Protein AF-A0A1B6JNY0-F1 (afdb_monomer_lite)

Structure (mmCIF, N/CA/C/O backbone):
data_AF-A0A1B6JNY0-F1
#
_entry.id   AF-A0A1B6JNY0-F1
#
loop_
_atom_site.group_PDB
_at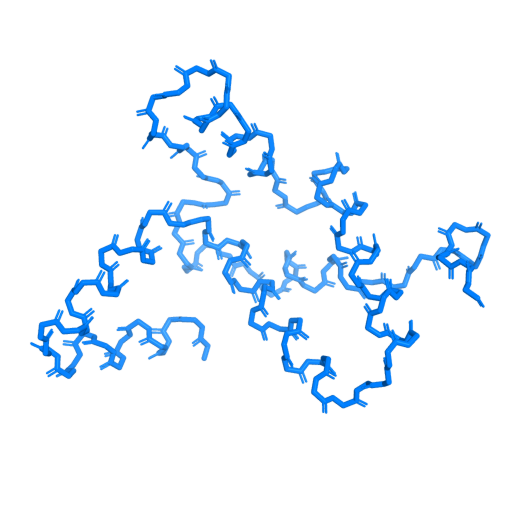om_site.id
_atom_site.type_symbol
_atom_site.label_atom_id
_atom_site.label_alt_id
_atom_site.label_comp_id
_atom_site.label_asym_id
_atom_site.label_entity_id
_atom_site.label_seq_id
_atom_site.pdbx_PDB_ins_code
_atom_site.Cartn_x
_atom_site.Cartn_y
_atom_site.Cartn_z
_atom_site.occupancy
_atom_site.B_iso_or_equiv
_atom_site.auth_seq_id
_atom_site.auth_comp_id
_atom_site.auth_asym_id
_atom_site.auth_atom_id
_atom_site.pdbx_PDB_model_num
ATOM 1 N N . THR A 1 1 ? 4.957 -11.308 7.176 1.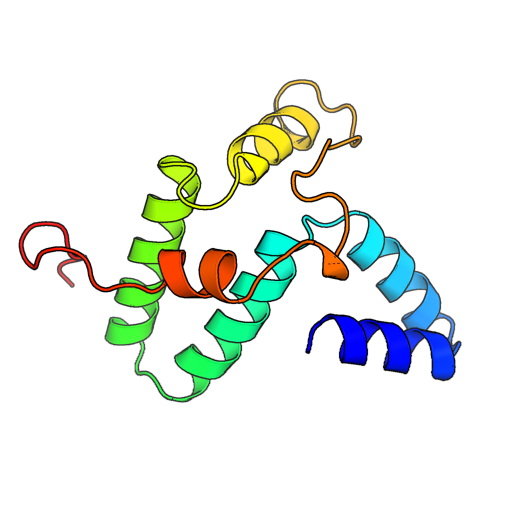00 95.00 1 THR A N 1
ATOM 2 C CA . THR A 1 1 ? 3.908 -10.696 6.334 1.00 95.00 1 THR A CA 1
ATOM 3 C C . THR A 1 1 ? 3.348 -9.475 7.045 1.00 95.00 1 THR A C 1
ATOM 5 O O . THR A 1 1 ? 3.838 -9.147 8.120 1.00 95.00 1 THR A O 1
ATOM 8 N N . VAL A 1 2 ? 2.378 -8.760 6.466 1.00 98.00 2 VAL A N 1
ATOM 9 C CA . VAL A 1 2 ? 1.723 -7.649 7.188 1.00 98.00 2 VAL A CA 1
ATOM 10 C C . VAL A 1 2 ? 0.917 -8.188 8.376 1.00 98.00 2 VAL A C 1
ATOM 12 O O . VAL A 1 2 ? 0.943 -7.598 9.448 1.00 98.00 2 VAL A O 1
ATOM 15 N N . GLU A 1 3 ? 0.300 -9.359 8.228 1.00 98.19 3 GLU A N 1
ATOM 16 C CA . GLU A 1 3 ? -0.402 -10.075 9.297 1.00 98.19 3 GLU A CA 1
ATOM 17 C C . GLU A 1 3 ? 0.531 -10.414 10.464 1.00 98.19 3 GLU A C 1
ATOM 19 O O . GLU A 1 3 ? 0.180 -10.181 11.613 1.00 98.19 3 GLU A O 1
ATOM 24 N N . GLU A 1 4 ? 1.745 -10.900 10.190 1.00 98.19 4 GLU A N 1
ATOM 25 C CA . GLU A 1 4 ? 2.733 -11.168 11.247 1.00 98.19 4 GLU A CA 1
ATOM 26 C C . GLU A 1 4 ? 3.167 -9.885 11.972 1.00 98.19 4 GLU A C 1
ATOM 28 O O . GLU A 1 4 ? 3.359 -9.908 13.184 1.00 98.19 4 GLU A O 1
ATOM 33 N N . ILE A 1 5 ? 3.289 -8.754 11.261 1.00 98.00 5 ILE A N 1
ATOM 34 C CA . ILE A 1 5 ? 3.585 -7.453 11.888 1.00 98.00 5 ILE A CA 1
ATOM 35 C C . ILE A 1 5 ? 2.452 -7.067 12.846 1.00 98.00 5 ILE A C 1
ATOM 37 O O . ILE A 1 5 ? 2.719 -6.702 13.990 1.00 98.00 5 ILE A O 1
ATOM 41 N N . VAL A 1 6 ? 1.196 -7.200 12.407 1.00 98.06 6 VAL A N 1
ATOM 42 C CA . VAL A 1 6 ? 0.009 -6.948 13.240 1.00 98.06 6 VAL A CA 1
ATOM 43 C C . VAL A 1 6 ? 0.005 -7.857 14.472 1.00 98.06 6 VAL A C 1
ATOM 45 O O . VAL A 1 6 ? -0.077 -7.356 15.589 1.00 98.06 6 VAL A O 1
ATOM 48 N N . GLN A 1 7 ? 0.204 -9.166 14.299 1.00 98.00 7 GLN A N 1
ATOM 49 C CA . GLN A 1 7 ? 0.236 -10.132 15.405 1.00 98.00 7 GLN A CA 1
ATOM 50 C C . GLN A 1 7 ? 1.360 -9.853 16.414 1.00 98.00 7 GLN A C 1
ATOM 52 O O . GLN A 1 7 ? 1.181 -10.042 17.619 1.00 98.00 7 GLN A O 1
ATOM 57 N N . CYS A 1 8 ? 2.531 -9.413 15.946 1.00 98.00 8 CYS A N 1
ATOM 58 C CA . CYS A 1 8 ? 3.637 -9.027 16.820 1.00 98.00 8 CYS A CA 1
ATOM 59 C C . CYS A 1 8 ? 3.275 -7.810 17.681 1.00 98.00 8 CYS A C 1
ATOM 61 O O . CYS A 1 8 ? 3.489 -7.851 18.893 1.00 98.00 8 CYS A O 1
ATOM 63 N N . LEU A 1 9 ? 2.678 -6.773 17.083 1.00 98.06 9 LEU A N 1
ATOM 64 C CA . LEU A 1 9 ? 2.217 -5.585 17.810 1.00 98.06 9 LEU A CA 1
ATOM 65 C C . LEU A 1 9 ? 1.107 -5.935 18.816 1.00 98.06 9 LEU A C 1
ATOM 67 O O . LEU A 1 9 ? 1.116 -5.449 19.947 1.00 98.06 9 LEU A O 1
ATOM 71 N N . GLU A 1 10 ? 0.172 -6.812 18.438 1.00 97.38 10 GLU A N 1
ATOM 72 C CA . GLU A 1 10 ? -0.899 -7.282 19.330 1.00 97.38 10 GLU A CA 1
ATOM 73 C C . GLU A 1 10 ? -0.342 -8.015 20.553 1.00 97.38 10 GLU A C 1
ATOM 75 O O . GLU A 1 10 ? -0.829 -7.820 21.667 1.00 97.38 10 GLU A O 1
ATOM 80 N N . ARG A 1 11 ? 0.699 -8.833 20.359 1.00 97.94 11 ARG A N 1
ATOM 81 C CA . ARG A 1 11 ? 1.355 -9.572 21.444 1.00 97.94 11 ARG A CA 1
ATOM 82 C C . ARG A 1 11 ? 2.167 -8.668 22.366 1.00 97.94 11 ARG A C 1
ATOM 84 O O . ARG A 1 11 ? 2.213 -8.930 23.564 1.00 97.94 11 ARG A O 1
ATOM 91 N N . GLU A 1 12 ? 2.842 -7.659 21.81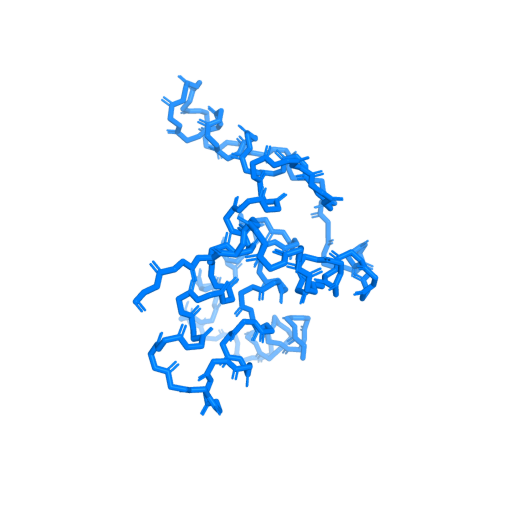8 1.00 97.62 12 GLU A N 1
ATOM 92 C CA . GLU A 1 12 ? 3.664 -6.737 22.606 1.00 97.62 12 GLU A CA 1
ATOM 93 C C . GLU A 1 12 ? 2.804 -5.896 23.562 1.00 97.62 12 GLU A C 1
ATOM 95 O O . GLU A 1 12 ? 3.154 -5.743 24.731 1.00 97.62 12 GLU A O 1
ATOM 100 N N . GLY A 1 13 ? 1.672 -5.364 23.084 1.00 93.75 13 GLY A N 1
ATOM 101 C CA . GLY A 1 13 ? 0.676 -4.697 23.933 1.00 93.75 13 GLY A CA 1
ATOM 102 C C . GLY A 1 13 ? 1.120 -3.368 24.564 1.00 93.75 13 GLY A C 1
ATOM 103 O O . GLY A 1 13 ? 0.440 -2.858 25.454 1.00 93.75 13 GLY A O 1
ATOM 104 N N . SER A 1 14 ? 2.236 -2.783 24.118 1.00 98.00 14 SER A N 1
ATOM 105 C CA . SER A 1 14 ? 2.688 -1.462 24.566 1.00 98.00 14 SER A CA 1
ATOM 106 C C . SER A 1 14 ? 1.751 -0.338 24.096 1.00 98.00 14 SER A C 1
ATOM 108 O O . SER A 1 14 ? 0.922 -0.518 23.196 1.00 98.00 14 SER A O 1
ATOM 110 N N . GLU A 1 15 ? 1.881 0.858 24.680 1.00 98.00 15 GLU A N 1
ATOM 111 C CA . GLU A 1 15 ? 1.148 2.046 24.214 1.00 98.00 15 GLU A CA 1
ATOM 112 C C . GLU A 1 15 ? 1.472 2.352 22.744 1.00 98.00 15 GLU A C 1
ATOM 114 O O . GLU A 1 15 ? 0.569 2.588 21.938 1.00 98.00 15 GLU A O 1
ATOM 119 N N . PHE A 1 16 ? 2.755 2.252 22.383 1.00 97.81 16 PHE A N 1
ATOM 120 C CA . PHE A 1 16 ? 3.223 2.382 21.008 1.00 97.81 16 PHE A CA 1
ATOM 121 C C . PHE A 1 16 ? 2.566 1.351 20.084 1.00 97.81 16 PHE A C 1
ATOM 123 O O . PHE A 1 16 ? 2.024 1.718 19.038 1.00 97.81 16 PHE A O 1
ATOM 130 N N . SER A 1 17 ? 2.555 0.076 20.480 1.00 98.19 17 SER A N 1
ATOM 131 C CA . SER A 1 17 ? 1.939 -0.991 19.687 1.00 98.19 17 SER A CA 1
ATOM 132 C C . SER A 1 17 ? 0.442 -0.773 19.498 1.00 98.19 17 SER A C 1
ATOM 134 O O . SER A 1 17 ? -0.068 -0.851 18.381 1.00 98.19 17 SER A O 1
ATOM 136 N N . SER A 1 18 ? -0.258 -0.398 20.567 1.00 98.00 18 SER A N 1
ATOM 137 C CA . SER A 1 18 ? -1.694 -0.111 20.537 1.00 98.00 18 SER A CA 1
ATOM 138 C C . SER A 1 18 ? -2.031 1.079 19.634 1.00 98.00 18 SER A C 1
ATOM 140 O O . SER A 1 18 ? -3.009 1.038 18.883 1.00 98.00 18 SER A O 1
ATOM 142 N N . ALA A 1 19 ? -1.233 2.150 19.683 1.00 98.31 19 ALA A N 1
ATOM 143 C CA . ALA A 1 19 ? -1.393 3.305 18.804 1.00 98.31 19 ALA A CA 1
ATOM 144 C C . ALA A 1 19 ? -1.112 2.944 17.336 1.00 98.31 19 ALA A C 1
ATOM 146 O O . ALA A 1 19 ? -1.874 3.329 16.447 1.00 98.31 19 ALA A O 1
ATOM 147 N N . THR A 1 20 ? -0.070 2.147 17.093 1.00 98.25 20 THR A N 1
ATOM 148 C CA . THR A 1 20 ? 0.312 1.683 15.753 1.00 98.25 20 THR A CA 1
ATOM 149 C C . THR A 1 20 ? -0.765 0.789 15.143 1.00 98.25 20 THR A C 1
ATOM 151 O O . THR A 1 20 ? -1.175 1.022 14.010 1.00 98.25 20 THR A O 1
ATOM 154 N N . LEU A 1 21 ? -1.319 -0.165 15.897 1.00 98.19 21 LEU A N 1
ATOM 155 C CA . LEU A 1 21 ? -2.428 -1.012 15.442 1.00 98.19 21 LEU A CA 1
ATOM 156 C C . LEU A 1 21 ? -3.661 -0.194 15.047 1.00 98.19 21 LEU A C 1
ATOM 158 O O . LEU A 1 21 ? -4.257 -0.429 13.997 1.00 98.19 21 LEU A O 1
ATOM 162 N N . LYS A 1 22 ? -4.027 0.816 15.849 1.00 97.75 22 LYS A N 1
ATOM 163 C CA . LYS A 1 22 ? -5.135 1.729 15.516 1.00 97.75 22 LYS A CA 1
ATOM 164 C C . LYS A 1 22 ? -4.892 2.485 14.211 1.00 97.75 22 LYS A C 1
ATOM 166 O O . LYS A 1 22 ? -5.858 2.768 13.504 1.00 97.75 22 LYS A O 1
ATOM 171 N N . LEU A 1 23 ? -3.641 2.837 13.913 1.00 97.31 23 LEU A N 1
ATOM 172 C CA . LEU A 1 23 ? -3.273 3.468 12.650 1.00 97.31 23 LEU A CA 1
ATOM 173 C C . LEU A 1 23 ? -3.385 2.471 11.491 1.00 97.31 23 LEU A C 1
ATOM 175 O O . LEU A 1 23 ? -4.094 2.758 10.529 1.00 97.31 23 LEU A O 1
ATOM 179 N N . LEU A 1 24 ? -2.744 1.303 11.601 1.00 97.62 24 LEU A N 1
ATOM 180 C CA . LEU A 1 24 ? -2.731 0.278 10.550 1.00 97.62 24 LEU A CA 1
ATOM 181 C C . LEU A 1 24 ? -4.147 -0.188 10.181 1.00 97.62 24 LEU A C 1
ATOM 183 O O . LEU A 1 24 ? -4.457 -0.302 9.000 1.00 97.62 24 LEU A O 1
ATOM 187 N N . ASN A 1 25 ? -5.043 -0.333 11.161 1.00 96.25 25 ASN A N 1
ATOM 188 C CA . ASN A 1 25 ? -6.442 -0.722 10.935 1.00 96.25 25 ASN A CA 1
ATOM 189 C C . ASN A 1 25 ? -7.265 0.292 10.120 1.00 96.25 25 ASN A C 1
ATOM 191 O O . ASN A 1 25 ? -8.360 -0.033 9.669 1.00 96.25 25 ASN A O 1
ATOM 195 N N . LYS A 1 26 ? -6.773 1.524 9.939 1.00 96.69 26 LYS A N 1
ATOM 196 C CA . LYS A 1 26 ? -7.411 2.540 9.085 1.00 96.69 26 LYS A CA 1
ATOM 197 C C . LYS A 1 26 ? -6.846 2.567 7.666 1.00 96.69 26 LYS A C 1
ATOM 199 O O . LYS A 1 26 ? -7.416 3.238 6.808 1.00 96.69 26 LYS A O 1
ATOM 204 N N . MET A 1 27 ? -5.718 1.907 7.422 1.00 97.94 27 MET A N 1
ATOM 205 C CA . MET A 1 27 ? -5.032 1.930 6.131 1.00 97.94 27 MET A CA 1
ATOM 206 C C . MET A 1 27 ? -5.627 0.895 5.170 1.00 97.94 27 MET A C 1
ATOM 208 O O . MET A 1 27 ? -6.230 -0.085 5.601 1.00 97.94 27 MET A O 1
ATOM 212 N N . SER A 1 28 ? -5.427 1.097 3.864 1.00 98.44 28 SER A N 1
ATOM 213 C CA . SER A 1 28 ? -5.804 0.105 2.852 1.00 98.44 28 SER A CA 1
ATOM 214 C C . SER A 1 28 ? -4.999 -1.193 3.047 1.00 98.44 28 SER A C 1
ATOM 216 O O . SER A 1 28 ? -3.761 -1.149 3.018 1.00 98.44 28 SER A O 1
ATOM 218 N N . PRO A 1 29 ? -5.663 -2.358 3.203 1.00 98.56 29 PRO A N 1
ATOM 219 C CA . PRO A 1 29 ? -4.985 -3.644 3.349 1.00 98.56 29 PRO A CA 1
ATOM 220 C C . PRO A 1 29 ? -4.055 -3.977 2.181 1.00 98.56 29 PRO A C 1
ATOM 222 O O . PRO A 1 29 ? -2.923 -4.418 2.392 1.00 98.56 29 PRO A O 1
ATOM 225 N N . ILE A 1 30 ? -4.502 -3.737 0.943 1.00 98.38 30 ILE A N 1
ATOM 226 C CA . ILE A 1 30 ? -3.694 -4.033 -0.243 1.00 98.38 30 ILE A CA 1
ATOM 227 C C . ILE A 1 30 ? -2.508 -3.074 -0.366 1.00 98.38 30 ILE A C 1
ATOM 229 O O . ILE A 1 30 ? -1.398 -3.532 -0.639 1.00 98.38 30 ILE A O 1
ATOM 233 N N . SER A 1 31 ? -2.694 -1.777 -0.089 1.00 98.19 31 SER A N 1
ATOM 234 C CA . SER A 1 31 ? -1.589 -0.813 -0.111 1.00 98.19 31 SER A CA 1
ATOM 235 C C . SER A 1 31 ? -0.520 -1.155 0.924 1.00 98.19 31 SER A C 1
ATOM 237 O O . SER A 1 31 ? 0.662 -1.076 0.605 1.00 98.19 31 SER A O 1
ATOM 239 N N . MET A 1 32 ? -0.901 -1.605 2.127 1.00 98.50 32 MET A N 1
ATOM 240 C CA . MET A 1 32 ? 0.069 -2.049 3.137 1.00 98.50 32 MET A CA 1
ATOM 241 C C . MET A 1 32 ? 0.901 -3.247 2.660 1.00 98.50 32 MET A C 1
ATOM 243 O O . MET A 1 32 ? 2.119 -3.265 2.851 1.00 98.50 32 MET A O 1
ATOM 247 N N . LYS A 1 33 ? 0.275 -4.244 2.017 1.00 98.69 33 LYS A N 1
ATOM 248 C CA . LYS A 1 33 ? 1.009 -5.400 1.476 1.00 98.69 33 LYS A CA 1
ATOM 249 C C . LYS A 1 33 ? 1.923 -5.013 0.312 1.00 98.69 33 LYS A C 1
ATOM 251 O O . LYS A 1 33 ? 3.063 -5.475 0.281 1.00 98.69 33 LYS A O 1
ATOM 256 N N . ILE A 1 34 ? 1.460 -4.148 -0.596 1.00 98.56 34 ILE A N 1
ATOM 257 C CA . ILE A 1 34 ? 2.278 -3.621 -1.700 1.00 98.56 34 ILE A CA 1
ATOM 258 C C . ILE A 1 34 ? 3.493 -2.870 -1.147 1.00 98.56 34 ILE A C 1
ATOM 260 O O . ILE A 1 34 ? 4.610 -3.219 -1.513 1.00 98.56 34 ILE A O 1
ATOM 264 N N . ALA A 1 35 ? 3.297 -1.932 -0.214 1.00 98.44 35 ALA A N 1
ATOM 265 C CA . ALA A 1 35 ? 4.380 -1.137 0.371 1.00 98.44 35 ALA A CA 1
ATOM 266 C C . ALA A 1 35 ? 5.437 -2.011 1.066 1.00 98.44 35 ALA A C 1
ATOM 268 O O . ALA A 1 35 ? 6.638 -1.780 0.940 1.00 98.44 35 ALA A O 1
ATOM 269 N N . LYS A 1 36 ? 5.015 -3.071 1.767 1.00 98.50 36 LYS A N 1
ATOM 270 C CA . LYS A 1 36 ? 5.955 -4.034 2.353 1.00 98.50 36 LYS A CA 1
ATOM 271 C C . LYS A 1 36 ? 6.825 -4.702 1.276 1.00 98.50 36 LYS A C 1
ATOM 273 O O . LYS A 1 36 ? 8.043 -4.757 1.432 1.00 98.50 36 LYS A O 1
ATOM 278 N N . VAL A 1 37 ? 6.210 -5.224 0.211 1.00 98.38 37 VAL A N 1
ATOM 279 C CA . VAL A 1 37 ? 6.932 -5.909 -0.880 1.00 98.38 37 VAL A CA 1
ATOM 280 C C . VAL A 1 37 ? 7.833 -4.937 -1.643 1.00 98.38 37 VAL A C 1
ATOM 282 O O . VAL A 1 37 ? 8.952 -5.293 -2.008 1.00 98.38 37 VAL A O 1
ATOM 285 N N . GLU A 1 38 ? 7.367 -3.711 -1.858 1.00 98.56 38 GLU A N 1
ATOM 286 C CA . GLU A 1 38 ? 8.128 -2.618 -2.459 1.00 98.56 38 GLU A CA 1
ATOM 287 C C . GLU A 1 38 ? 9.408 -2.333 -1.668 1.00 98.56 38 GLU A C 1
ATOM 289 O O . GLU A 1 38 ? 10.491 -2.368 -2.247 1.00 98.56 38 GLU A O 1
ATOM 294 N N . LEU A 1 39 ? 9.316 -2.164 -0.344 1.00 98.44 39 LEU A N 1
ATOM 295 C CA . LEU A 1 39 ? 10.483 -1.943 0.520 1.00 98.44 39 LEU A CA 1
ATOM 296 C C . LEU A 1 39 ? 11.467 -3.124 0.487 1.00 98.44 39 LEU A C 1
ATOM 298 O O . LEU A 1 39 ? 12.680 -2.923 0.414 1.00 98.44 39 LEU A O 1
ATOM 302 N N . GLU A 1 40 ? 10.967 -4.363 0.497 1.00 98.06 40 GLU A N 1
ATOM 303 C CA . GLU A 1 40 ? 11.808 -5.568 0.428 1.00 98.06 40 GLU A CA 1
ATOM 304 C C . GLU A 1 40 ? 12.546 -5.710 -0.911 1.00 98.06 40 GLU A C 1
ATOM 306 O O . GLU A 1 40 ? 13.689 -6.183 -0.941 1.00 98.06 40 GLU A O 1
ATOM 311 N N . LYS A 1 41 ? 11.910 -5.308 -2.018 1.00 98.00 41 LYS A N 1
ATOM 312 C CA . LYS A 1 41 ? 12.533 -5.276 -3.349 1.00 98.00 41 LYS A CA 1
ATOM 313 C C . LYS A 1 41 ? 13.516 -4.113 -3.473 1.00 98.00 41 LYS A C 1
ATOM 315 O O . LYS A 1 41 ? 14.655 -4.331 -3.884 1.00 98.00 41 LYS A O 1
ATOM 320 N N . GLY A 1 42 ? 13.098 -2.915 -3.066 1.00 98.31 42 GLY A N 1
ATOM 321 C CA . GLY A 1 42 ? 13.876 -1.679 -3.148 1.00 98.31 42 GLY A CA 1
ATOM 322 C C . GLY A 1 42 ? 15.179 -1.730 -2.353 1.00 98.31 42 GLY A C 1
ATOM 323 O O . GLY A 1 42 ? 16.191 -1.201 -2.7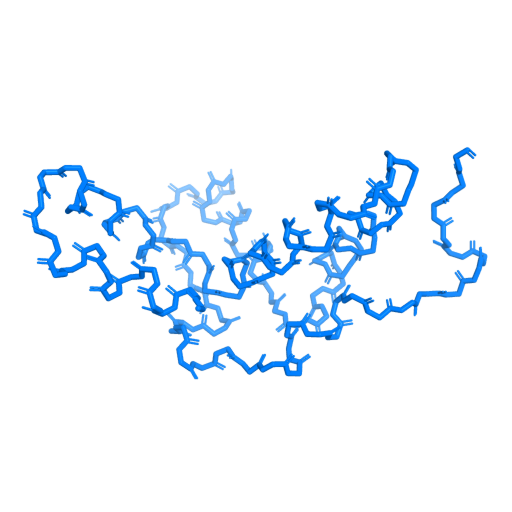99 1.00 98.31 42 GLY A O 1
ATOM 324 N N . ALA A 1 43 ? 15.218 -2.471 -1.239 1.00 98.38 43 ALA A N 1
ATOM 325 C CA . ALA A 1 43 ? 16.439 -2.689 -0.456 1.00 98.38 43 ALA A CA 1
ATOM 326 C C . ALA A 1 43 ? 17.599 -3.341 -1.245 1.00 98.38 43 ALA A C 1
ATOM 328 O O . ALA A 1 43 ? 18.737 -3.342 -0.778 1.00 98.38 43 ALA A O 1
ATOM 329 N N . LYS A 1 44 ? 17.321 -3.921 -2.421 1.00 97.94 44 LYS A N 1
ATOM 330 C CA . LYS A 1 44 ? 18.300 -4.589 -3.296 1.00 97.94 44 LYS A CA 1
ATOM 331 C C . LYS A 1 44 ? 18.515 -3.858 -4.625 1.00 97.94 44 LYS A C 1
ATOM 333 O O . LYS A 1 44 ? 19.186 -4.401 -5.498 1.00 97.94 44 LYS A O 1
ATOM 338 N N . MET A 1 45 ? 17.925 -2.677 -4.788 1.00 98.19 45 MET A N 1
ATOM 339 C CA . MET A 1 45 ? 17.892 -1.915 -6.034 1.00 98.19 45 MET A CA 1
ATOM 340 C C . MET A 1 45 ? 18.690 -0.616 -5.905 1.00 98.19 45 MET A C 1
ATOM 342 O O . MET A 1 45 ? 18.851 -0.060 -4.818 1.00 98.19 45 MET A O 1
ATOM 346 N N . ASN A 1 46 ? 19.188 -0.112 -7.031 1.00 98.25 46 ASN A N 1
ATOM 347 C CA . ASN A 1 46 ? 19.679 1.260 -7.115 1.00 98.25 46 ASN A CA 1
ATOM 348 C C . ASN A 1 46 ? 18.515 2.253 -7.314 1.00 98.25 46 ASN A C 1
ATOM 350 O O . ASN A 1 46 ? 17.382 1.868 -7.595 1.00 98.25 46 ASN A O 1
ATOM 354 N N . LEU A 1 47 ? 18.801 3.556 -7.217 1.00 98.00 47 LEU A N 1
ATOM 355 C CA . LEU A 1 47 ? 17.779 4.602 -7.342 1.00 98.00 47 LEU A CA 1
ATOM 356 C C . LEU A 1 47 ? 16.992 4.529 -8.662 1.00 98.00 47 LEU A C 1
ATOM 358 O O . LEU A 1 47 ? 15.778 4.713 -8.658 1.00 98.00 47 LEU A O 1
ATOM 362 N N . LYS A 1 48 ? 17.666 4.257 -9.787 1.00 97.38 48 LYS A N 1
ATOM 363 C CA . LYS A 1 48 ? 17.019 4.174 -11.103 1.00 97.38 48 LYS A CA 1
ATOM 364 C C . LYS A 1 48 ? 15.992 3.041 -11.133 1.00 97.38 48 LYS A C 1
ATOM 366 O O . LYS A 1 48 ? 14.881 3.231 -11.615 1.00 97.38 48 LYS A O 1
ATOM 371 N N . GLU A 1 49 ? 16.362 1.885 -10.597 1.00 97.12 49 GLU A N 1
ATOM 372 C CA . GLU A 1 49 ? 15.498 0.706 -10.504 1.00 97.12 49 GLU A CA 1
ATOM 373 C C . GLU A 1 49 ? 14.312 0.938 -9.558 1.00 97.12 49 GLU A C 1
ATOM 375 O O . GLU A 1 49 ? 13.185 0.588 -9.912 1.00 97.12 49 GLU A O 1
ATOM 380 N N . CYS A 1 50 ? 14.533 1.584 -8.405 1.00 98.12 50 CYS A N 1
ATOM 381 C CA . CYS A 1 50 ? 13.451 1.959 -7.489 1.00 98.12 50 CYS A CA 1
ATOM 382 C C . CYS A 1 50 ? 12.435 2.878 -8.169 1.00 98.12 50 CYS A C 1
ATOM 384 O O . CYS A 1 50 ? 11.245 2.590 -8.139 1.00 98.12 50 CYS A O 1
ATOM 386 N N . LEU A 1 51 ? 12.896 3.926 -8.857 1.00 98.06 51 LEU A N 1
ATOM 387 C CA . LEU A 1 51 ? 12.011 4.862 -9.554 1.00 98.06 51 LEU A CA 1
ATOM 388 C C . LEU A 1 51 ? 11.204 4.185 -10.672 1.00 98.06 51 LEU A C 1
ATOM 390 O O . LEU A 1 51 ? 10.037 4.511 -10.868 1.00 98.06 51 LEU A O 1
ATOM 394 N N . GLN A 1 52 ? 11.791 3.224 -11.391 1.00 97.38 52 GLN A N 1
ATOM 395 C CA . GLN A 1 52 ? 11.055 2.425 -12.379 1.00 97.38 52 GLN A CA 1
ATOM 396 C C . GLN A 1 52 ? 9.999 1.527 -11.717 1.00 97.38 52 GLN A C 1
ATOM 398 O O . GLN A 1 52 ? 8.876 1.430 -12.205 1.00 97.38 52 GLN A O 1
ATOM 403 N N . MET A 1 53 ? 10.323 0.895 -10.585 1.00 98.00 53 MET A N 1
ATOM 404 C CA . MET A 1 53 ? 9.354 0.112 -9.813 1.00 98.00 53 MET A CA 1
ATOM 405 C C . MET A 1 53 ? 8.206 0.991 -9.295 1.00 98.00 53 MET A C 1
ATOM 407 O O . MET A 1 53 ? 7.045 0.676 -9.548 1.00 98.00 53 MET A O 1
ATOM 411 N N . GLU A 1 54 ? 8.519 2.104 -8.634 1.00 98.00 54 GLU A N 1
ATOM 412 C CA . GLU A 1 54 ? 7.549 3.067 -8.096 1.00 98.00 54 GLU A CA 1
ATOM 413 C C . GLU A 1 54 ? 6.655 3.651 -9.197 1.00 98.00 54 GLU A C 1
ATOM 415 O O . GLU A 1 54 ? 5.446 3.799 -9.014 1.00 98.00 54 GLU A O 1
ATOM 420 N N . TYR A 1 55 ? 7.215 3.911 -10.382 1.00 97.62 55 TYR A N 1
ATOM 421 C CA . TYR A 1 55 ? 6.445 4.359 -11.538 1.00 97.62 55 TYR A CA 1
ATOM 422 C C . TYR A 1 55 ? 5.389 3.335 -11.973 1.00 97.62 55 TYR A C 1
ATOM 424 O O . TYR A 1 55 ? 4.229 3.697 -12.191 1.00 97.62 55 TYR A O 1
ATOM 432 N N . ARG A 1 56 ? 5.751 2.046 -12.044 1.00 97.44 56 ARG A N 1
ATOM 433 C CA . ARG A 1 56 ? 4.794 0.967 -12.342 1.00 97.44 56 ARG A CA 1
ATOM 434 C C . ARG A 1 56 ? 3.705 0.873 -11.274 1.00 97.44 56 ARG A C 1
ATOM 436 O O . ARG A 1 56 ? 2.534 0.745 -11.626 1.00 97.44 56 ARG A O 1
ATOM 443 N N . LEU A 1 57 ? 4.061 0.998 -9.993 1.00 98.06 57 LEU A N 1
ATOM 444 C CA . LEU A 1 57 ? 3.094 0.991 -8.889 1.00 98.06 57 LEU A CA 1
ATOM 445 C C . LEU A 1 57 ? 2.118 2.173 -8.977 1.00 98.06 57 LEU A C 1
ATOM 447 O O . LEU A 1 57 ? 0.911 1.983 -8.813 1.00 98.06 57 LEU A O 1
ATOM 451 N N . ALA A 1 58 ? 2.614 3.370 -9.302 1.00 97.38 58 ALA A N 1
ATOM 452 C CA . ALA A 1 58 ? 1.785 4.553 -9.504 1.00 97.38 58 ALA A CA 1
ATOM 453 C C . ALA A 1 58 ? 0.819 4.380 -10.688 1.00 97.38 58 ALA A C 1
ATOM 455 O O . ALA A 1 58 ? -0.375 4.650 -10.541 1.00 97.38 58 ALA A O 1
ATOM 456 N N . LYS A 1 59 ? 1.294 3.868 -11.836 1.00 96.50 59 LYS A N 1
ATOM 457 C CA . LYS A 1 59 ? 0.419 3.518 -12.972 1.00 96.50 59 LYS A CA 1
ATOM 458 C C . LYS A 1 59 ? -0.645 2.505 -12.558 1.00 96.50 59 LYS A C 1
ATOM 460 O O . LYS A 1 59 ? -1.827 2.747 -12.777 1.00 96.50 59 LYS A O 1
ATOM 465 N N . ALA A 1 60 ? -0.250 1.421 -11.895 1.00 96.81 60 ALA A N 1
ATOM 466 C CA . ALA A 1 60 ? -1.170 0.368 -11.479 1.00 96.81 60 ALA A CA 1
ATOM 467 C C . ALA A 1 60 ? -2.257 0.871 -10.511 1.00 96.81 60 ALA A C 1
ATOM 469 O O . ALA A 1 60 ? -3.401 0.410 -10.587 1.00 96.81 60 ALA A O 1
ATOM 470 N N . ALA A 1 61 ? -1.921 1.823 -9.632 1.00 97.25 61 ALA A N 1
ATOM 471 C CA . ALA A 1 61 ? -2.870 2.480 -8.735 1.00 97.25 61 ALA A CA 1
ATOM 472 C C . ALA A 1 61 ? -3.880 3.357 -9.496 1.00 97.25 61 ALA A C 1
ATOM 474 O O . ALA A 1 61 ? -5.076 3.298 -9.210 1.00 97.25 61 ALA A O 1
ATOM 475 N N . LEU A 1 62 ? -3.418 4.125 -10.490 1.00 96.88 62 LEU A N 1
ATOM 476 C CA . LEU A 1 62 ? -4.280 4.935 -11.359 1.00 96.88 62 LEU A CA 1
ATOM 477 C C . LEU A 1 62 ? -5.160 4.066 -12.267 1.00 96.88 62 LEU A C 1
ATOM 479 O O . LEU A 1 62 ? -6.321 4.372 -12.497 1.00 96.88 62 LEU A O 1
ATOM 483 N N . GLU A 1 63 ? -4.647 2.944 -12.751 1.00 96.31 63 GLU A N 1
ATOM 484 C CA . GLU A 1 63 ? -5.405 2.002 -13.580 1.00 96.31 63 GLU A CA 1
ATOM 485 C C . GLU A 1 63 ? -6.330 1.093 -12.749 1.00 96.31 63 GLU A C 1
ATOM 487 O O . GLU A 1 63 ? -7.051 0.268 -13.308 1.00 96.31 63 GLU A O 1
ATOM 492 N N . ALA A 1 64 ? -6.316 1.223 -11.414 1.00 96.00 64 ALA A N 1
ATOM 493 C CA . ALA A 1 64 ? -7.039 0.364 -10.476 1.00 96.00 64 ALA A CA 1
ATOM 494 C C . ALA A 1 64 ? -6.806 -1.143 -10.735 1.00 96.00 64 ALA A C 1
ATOM 496 O O . ALA A 1 64 ? -7.716 -1.966 -10.609 1.00 96.00 64 ALA A O 1
ATOM 497 N N . THR A 1 65 ? -5.566 -1.515 -11.079 1.00 93.44 65 THR A N 1
ATOM 498 C CA . THR A 1 65 ? -5.192 -2.855 -11.576 1.00 93.44 65 THR A CA 1
ATOM 499 C C . THR A 1 65 ? -5.556 -3.991 -10.615 1.00 93.44 65 THR A C 1
ATOM 501 O O . THR A 1 65 ? -5.960 -5.075 -11.059 1.00 93.44 65 THR A O 1
ATOM 504 N N . SER A 1 66 ? -5.403 -3.741 -9.311 1.00 93.56 66 SER A N 1
ATOM 505 C CA . SER A 1 66 ? -5.687 -4.709 -8.242 1.00 93.56 66 SER A CA 1
ATOM 506 C C . SER A 1 66 ? -6.734 -4.222 -7.239 1.00 93.56 66 SER A C 1
ATOM 508 O O . SER A 1 66 ? -7.285 -5.031 -6.496 1.00 93.56 66 SER A O 1
ATOM 510 N N . SER A 1 67 ? -7.013 -2.917 -7.192 1.00 96.00 67 SER A N 1
ATOM 511 C CA . SER A 1 67 ? -7.963 -2.320 -6.253 1.00 96.00 67 SER A CA 1
ATOM 512 C C . SER A 1 67 ? -8.323 -0.879 -6.652 1.00 96.00 67 SER A C 1
ATOM 514 O O . SER A 1 67 ? -7.467 -0.173 -7.188 1.00 96.00 67 SER A O 1
ATOM 516 N N . PRO A 1 68 ? -9.554 -0.411 -6.358 1.00 97.31 68 PRO A N 1
ATOM 517 C CA . PRO A 1 68 ? -9.949 0.990 -6.505 1.00 97.31 68 PRO A CA 1
ATOM 518 C C . PRO A 1 68 ? -9.493 1.894 -5.339 1.00 97.31 68 PRO A C 1
ATOM 520 O O . PRO A 1 68 ? -9.860 3.070 -5.310 1.00 97.31 68 PRO A O 1
ATOM 523 N N . ASP A 1 69 ? -8.729 1.373 -4.372 1.00 98.12 69 ASP A N 1
ATOM 524 C CA . ASP A 1 69 ? -8.431 2.046 -3.099 1.00 98.12 69 ASP A CA 1
ATOM 525 C C . ASP A 1 69 ? -7.738 3.402 -3.256 1.00 98.12 69 ASP A C 1
ATOM 527 O O . ASP A 1 69 ? -7.956 4.286 -2.432 1.00 98.12 69 ASP A O 1
ATOM 531 N N . PHE A 1 70 ? -6.969 3.629 -4.325 1.00 98.12 70 PHE A N 1
ATOM 532 C CA . PHE A 1 70 ? -6.398 4.954 -4.587 1.00 98.12 70 PHE A CA 1
ATOM 533 C C . PHE A 1 70 ? -7.492 6.028 -4.692 1.00 98.12 70 PHE A C 1
ATOM 535 O O . PHE A 1 70 ? -7.445 7.054 -4.009 1.00 98.12 70 PHE A O 1
ATOM 542 N N . TYR A 1 71 ? -8.525 5.767 -5.494 1.00 98.38 71 TYR A N 1
ATOM 543 C CA . TYR A 1 71 ? -9.639 6.691 -5.684 1.00 98.38 71 TYR A CA 1
ATOM 544 C C . TYR A 1 71 ? -10.506 6.819 -4.435 1.00 98.38 71 TYR A C 1
ATOM 546 O O . TYR A 1 71 ? -10.946 7.922 -4.111 1.00 98.38 71 TYR A O 1
ATOM 554 N N . GLU A 1 72 ? -10.729 5.718 -3.716 1.00 98.38 72 GLU A N 1
ATOM 555 C CA . GLU A 1 72 ? -11.470 5.749 -2.453 1.00 98.38 72 GLU A CA 1
ATOM 556 C C . GLU A 1 72 ? -10.727 6.548 -1.378 1.00 98.38 72 GLU A C 1
ATOM 558 O O . GLU A 1 72 ? -11.341 7.332 -0.658 1.00 98.38 72 GLU A O 1
ATOM 563 N N . GLY A 1 73 ? -9.401 6.429 -1.313 1.00 97.88 73 GLY A N 1
ATOM 564 C CA . GLY A 1 73 ? -8.571 7.221 -0.413 1.00 97.88 73 GLY A CA 1
ATOM 565 C C . GLY A 1 73 ? -8.648 8.707 -0.748 1.00 97.88 73 GLY A C 1
ATOM 566 O O . GLY A 1 73 ? -8.901 9.529 0.133 1.00 97.88 73 GLY A O 1
ATOM 567 N N . VAL A 1 74 ? -8.528 9.064 -2.031 1.00 98.19 74 VAL A N 1
ATOM 568 C CA . VAL A 1 74 ? -8.724 10.450 -2.492 1.00 98.19 74 VAL A CA 1
ATOM 569 C C . VAL A 1 74 ? -10.122 10.953 -2.127 1.00 98.19 74 VAL A C 1
ATOM 571 O O . VAL A 1 74 ? -10.262 12.072 -1.625 1.00 98.19 74 VAL A O 1
ATOM 574 N N . ARG A 1 75 ? -11.163 10.138 -2.331 1.00 98.56 75 ARG A N 1
ATOM 575 C CA . ARG A 1 75 ? -12.535 10.496 -1.963 1.00 98.56 75 ARG A CA 1
ATOM 576 C C . ARG A 1 75 ? -12.644 10.775 -0.461 1.00 98.56 75 ARG A C 1
ATOM 578 O O . ARG A 1 75 ? -13.060 11.870 -0.083 1.00 98.56 75 ARG A O 1
ATOM 585 N N . ALA A 1 76 ? -12.238 9.823 0.373 1.00 98.12 76 ALA A N 1
ATOM 586 C CA . ALA A 1 76 ? -12.404 9.873 1.822 1.00 98.12 76 ALA A CA 1
ATOM 587 C C . ALA A 1 76 ? -11.562 10.968 2.498 1.00 98.12 76 ALA A C 1
ATOM 589 O O . ALA A 1 76 ? -12.006 11.567 3.478 1.00 98.12 76 ALA A O 1
ATOM 590 N N . LEU A 1 77 ? -10.358 11.257 1.987 1.00 97.19 77 LEU A N 1
ATOM 591 C CA . LEU A 1 77 ? -9.433 12.208 2.616 1.00 97.19 77 LEU A CA 1
ATOM 592 C C . LEU A 1 77 ? -9.473 13.609 1.994 1.00 97.19 77 LEU A C 1
ATOM 594 O O . LEU A 1 77 ? -9.290 14.589 2.714 1.00 97.19 77 LEU A O 1
ATOM 598 N N . LEU A 1 78 ? -9.683 13.728 0.679 1.00 97.56 78 LEU A N 1
ATOM 599 C CA . LEU A 1 78 ? -9.499 14.998 -0.039 1.00 97.56 78 LEU A CA 1
ATOM 600 C C . LEU A 1 78 ? -10.801 15.576 -0.600 1.00 97.56 78 LEU A C 1
ATOM 602 O O . LEU A 1 78 ? -10.973 16.797 -0.566 1.00 97.56 78 LEU A O 1
ATOM 606 N N . LYS A 1 79 ? -11.710 14.730 -1.099 1.00 97.00 79 LYS A N 1
ATOM 607 C CA . LYS A 1 79 ? -12.965 15.179 -1.723 1.00 97.00 79 LYS A CA 1
ATOM 608 C C . LYS A 1 79 ? -14.087 15.355 -0.703 1.00 97.00 79 LYS A C 1
ATOM 610 O O . LYS A 1 79 ? -14.492 16.481 -0.432 1.00 97.00 79 LYS A O 1
ATOM 615 N N . ASP A 1 80 ? -14.556 14.249 -0.138 1.00 98.06 80 ASP A N 1
ATOM 616 C CA . ASP A 1 80 ? -15.680 14.222 0.800 1.00 98.06 80 ASP A CA 1
ATOM 617 C C . ASP A 1 80 ? -15.196 14.491 2.231 1.00 98.06 80 ASP A C 1
ATOM 619 O O . ASP A 1 80 ? -15.948 15.016 3.049 1.00 98.06 80 ASP A O 1
ATOM 623 N N . LYS A 1 81 ? -13.916 14.189 2.510 1.00 96.88 81 LYS A N 1
ATOM 624 C CA . LYS A 1 81 ? -13.237 14.448 3.794 1.00 96.88 81 LYS A CA 1
ATOM 625 C C . LYS A 1 81 ? -13.933 13.790 4.991 1.00 96.88 81 LYS A C 1
ATOM 627 O O . LYS A 1 81 ? -13.878 14.304 6.107 1.00 96.88 81 LYS A O 1
ATOM 632 N N . ASP A 1 82 ? -14.580 12.650 4.763 1.00 97.38 82 ASP A N 1
ATOM 633 C CA . ASP A 1 82 ? -15.290 11.893 5.796 1.00 97.38 82 ASP A CA 1
ATOM 634 C C . ASP A 1 82 ? -14.358 11.060 6.689 1.00 97.38 82 ASP A C 1
ATOM 636 O O . ASP A 1 82 ? -14.790 10.584 7.738 1.00 97.38 82 ASP A O 1
ATOM 640 N N . GLN A 1 83 ? -13.088 10.894 6.294 1.00 94.88 83 GLN A N 1
ATOM 641 C CA . GLN A 1 83 ? -12.105 10.038 6.972 1.00 94.88 83 GLN A CA 1
ATOM 642 C C . GLN A 1 83 ? -12.605 8.595 7.185 1.00 94.88 83 GLN A C 1
ATOM 644 O O . GLN A 1 83 ? -12.156 7.908 8.105 1.00 94.88 83 GLN A O 1
ATOM 649 N N . ASN A 1 84 ? -13.524 8.133 6.333 1.00 96.62 84 ASN A N 1
ATOM 650 C CA . ASN A 1 84 ? -14.157 6.821 6.415 1.00 96.62 84 ASN A CA 1
ATOM 651 C C . ASN A 1 84 ? -14.034 6.071 5.077 1.00 96.62 84 ASN A C 1
ATOM 653 O O . ASN A 1 84 ? -15.035 5.858 4.381 1.00 96.62 84 ASN A O 1
ATOM 657 N N . PRO A 1 85 ? -12.804 5.704 4.686 1.00 97.69 85 PRO A N 1
ATOM 658 C CA . PRO A 1 85 ? -12.572 4.996 3.443 1.00 97.69 85 PRO A CA 1
ATOM 659 C C . PRO A 1 85 ? -13.149 3.575 3.481 1.00 97.69 85 PRO A C 1
ATOM 661 O O . PRO A 1 85 ? -13.031 2.851 4.469 1.00 97.69 85 PRO A O 1
ATOM 664 N N . LYS A 1 86 ? -13.750 3.158 2.369 1.00 98.06 86 LYS A N 1
ATOM 665 C CA . LYS A 1 86 ? -14.311 1.819 2.149 1.00 98.06 86 LYS A CA 1
ATOM 666 C C . LYS A 1 86 ? -13.360 0.976 1.308 1.00 98.06 86 LYS A C 1
ATOM 668 O O . LYS A 1 86 ? -13.592 0.768 0.117 1.00 98.06 86 LYS A O 1
ATOM 673 N N . TRP A 1 87 ? -12.292 0.511 1.943 1.00 98.44 87 TRP A N 1
ATOM 674 C CA . TRP A 1 87 ? -11.256 -0.278 1.283 1.00 98.44 87 TRP A CA 1
ATOM 675 C C . TRP A 1 87 ? -11.791 -1.575 0.677 1.00 98.44 87 TRP A C 1
ATOM 677 O O . TRP A 1 87 ? -12.668 -2.238 1.243 1.00 98.44 87 TRP A O 1
ATOM 687 N N . LYS A 1 88 ? -11.242 -1.943 -0.481 1.00 96.75 88 LYS A N 1
ATOM 688 C CA . LYS A 1 88 ? -11.530 -3.192 -1.175 1.00 96.75 88 LYS A CA 1
ATOM 689 C C . LYS A 1 88 ? -10.221 -3.824 -1.668 1.00 96.75 88 LYS A C 1
ATOM 691 O O . LYS A 1 88 ? -9.635 -3.334 -2.637 1.00 96.75 88 LYS A O 1
ATOM 696 N N . PRO A 1 89 ? -9.801 -4.962 -1.093 1.00 97.50 89 PRO A N 1
ATOM 697 C CA . PRO A 1 89 ? -10.465 -5.725 -0.030 1.00 97.50 89 PRO A CA 1
ATOM 698 C C . PRO A 1 89 ? -10.417 -5.012 1.331 1.00 97.50 89 PRO A C 1
ATOM 700 O O . PRO A 1 89 ? -9.577 -4.143 1.556 1.00 97.50 89 PRO A O 1
ATOM 703 N N . ALA A 1 90 ? -11.331 -5.378 2.232 1.00 97.31 90 ALA A N 1
ATOM 704 C CA . ALA A 1 90 ? -11.491 -4.694 3.517 1.00 97.31 90 ALA A CA 1
ATOM 705 C C . ALA A 1 90 ? -10.604 -5.291 4.617 1.00 97.31 90 ALA A C 1
ATOM 707 O O . ALA A 1 90 ? -10.378 -4.645 5.641 1.00 97.31 90 ALA A O 1
ATOM 708 N N . ARG A 1 91 ? -10.107 -6.519 4.422 1.00 97.00 91 ARG A N 1
ATOM 709 C CA . ARG A 1 91 ? -9.281 -7.239 5.397 1.00 97.00 91 ARG A CA 1
ATOM 710 C C . ARG A 1 91 ? -7.961 -7.703 4.796 1.00 97.00 91 ARG A C 1
ATOM 712 O O . ARG A 1 91 ? -7.856 -7.905 3.587 1.00 97.00 91 ARG A O 1
ATOM 719 N N . LEU A 1 92 ? -6.949 -7.888 5.644 1.00 97.81 92 LEU A N 1
ATOM 720 C CA . LEU A 1 92 ? -5.623 -8.345 5.214 1.00 97.81 92 LEU A CA 1
ATOM 721 C C . LEU A 1 92 ? -5.678 -9.743 4.591 1.00 97.81 92 LEU A C 1
ATOM 723 O O . LEU A 1 92 ? -5.057 -9.973 3.554 1.00 97.81 92 LEU A O 1
ATOM 727 N N . GLU A 1 93 ? -6.478 -10.641 5.165 1.00 97.19 93 GLU A N 1
ATOM 728 C CA . GLU A 1 93 ? -6.583 -12.046 4.753 1.00 97.19 93 GLU A CA 1
ATOM 729 C C . GLU A 1 93 ? -7.248 -12.207 3.377 1.00 97.19 93 GLU A C 1
ATOM 731 O O . GLU A 1 93 ? -7.083 -13.226 2.713 1.00 97.19 93 GLU A O 1
ATOM 736 N N . GLU A 1 94 ? -7.988 -11.190 2.936 1.00 97.75 94 GLU A N 1
ATOM 737 C CA . GLU A 1 94 ? -8.643 -11.141 1.627 1.00 97.75 94 GLU A CA 1
ATOM 738 C C . GLU A 1 94 ? -7.689 -10.671 0.514 1.00 97.75 94 GLU A C 1
ATOM 740 O O . GLU A 1 94 ? -7.990 -10.834 -0.670 1.00 97.75 94 GLU A O 1
ATOM 745 N N . VAL A 1 95 ? -6.538 -10.082 0.864 1.00 98.25 95 VAL A N 1
ATOM 746 C CA . VAL A 1 95 ? -5.524 -9.678 -0.115 1.00 98.25 95 VAL A CA 1
ATOM 747 C C . VAL A 1 95 ? -4.692 -10.896 -0.502 1.00 98.25 95 VAL A C 1
ATOM 749 O O . VAL A 1 95 ? -3.879 -11.377 0.293 1.00 98.25 95 VAL A O 1
ATOM 752 N N . THR A 1 96 ? -4.859 -11.351 -1.741 1.00 97.81 96 THR A N 1
ATOM 753 C CA . THR A 1 96 ? -4.106 -12.482 -2.300 1.00 97.81 96 THR A CA 1
ATOM 754 C C . THR A 1 96 ? -2.734 -12.060 -2.829 1.00 97.81 96 THR A C 1
ATOM 756 O O . THR A 1 96 ? -2.527 -10.907 -3.215 1.00 97.81 96 THR A O 1
ATOM 759 N N . ASP A 1 97 ? -1.805 -13.013 -2.914 1.00 97.06 97 ASP A N 1
ATOM 760 C CA . ASP A 1 97 ? -0.480 -12.773 -3.496 1.00 97.06 97 ASP A CA 1
ATOM 761 C C . ASP A 1 97 ? -0.557 -12.367 -4.971 1.00 97.06 97 ASP A C 1
ATOM 763 O O . ASP A 1 97 ? 0.249 -11.560 -5.421 1.00 97.06 97 ASP A O 1
ATOM 767 N N . ASP A 1 98 ? -1.539 -12.871 -5.725 1.00 97.38 98 ASP A N 1
ATOM 768 C CA . ASP A 1 98 ? -1.752 -12.483 -7.125 1.00 97.38 98 ASP A CA 1
ATOM 769 C C . ASP A 1 98 ? -2.072 -10.986 -7.249 1.00 97.38 98 ASP A C 1
ATOM 771 O O . ASP A 1 98 ? -1.433 -10.275 -8.024 1.00 97.38 98 ASP A O 1
ATOM 775 N N . MET A 1 99 ? -2.970 -10.473 -6.399 1.00 97.38 99 MET A N 1
ATOM 776 C CA . MET A 1 99 ? -3.320 -9.047 -6.367 1.00 97.38 99 MET A CA 1
ATOM 777 C C . MET A 1 99 ? -2.098 -8.162 -6.101 1.00 97.38 99 MET A C 1
ATOM 779 O O . MET A 1 99 ? -1.961 -7.103 -6.718 1.00 97.38 99 MET A O 1
ATOM 783 N N . VAL A 1 100 ? -1.212 -8.594 -5.200 1.00 98.00 100 VAL A N 1
ATOM 784 C CA . VAL A 1 100 ? 0.023 -7.869 -4.873 1.00 98.00 100 VAL A CA 1
ATOM 785 C C . VAL A 1 100 ? 1.044 -8.001 -6.000 1.00 98.00 100 VAL A C 1
ATOM 787 O O . VAL A 1 100 ? 1.597 -7.004 -6.442 1.00 98.00 100 VAL A O 1
ATOM 790 N N . ASN A 1 101 ? 1.288 -9.205 -6.510 1.00 96.69 101 ASN A N 1
ATOM 791 C CA . ASN A 1 101 ? 2.318 -9.445 -7.521 1.00 96.69 101 ASN A CA 1
ATOM 792 C C . ASN A 1 101 ? 1.993 -8.782 -8.863 1.00 96.69 101 ASN A C 1
ATOM 794 O O . ASN A 1 101 ? 2.907 -8.313 -9.543 1.00 96.69 101 ASN A O 1
ATOM 798 N N . LYS A 1 102 ? 0.706 -8.678 -9.214 1.00 96.44 102 LYS A N 1
ATOM 799 C CA . LYS A 1 102 ? 0.241 -8.085 -10.471 1.00 96.44 102 LYS A CA 1
ATOM 800 C C . LYS A 1 102 ? 0.741 -6.654 -10.683 1.00 96.44 102 LYS A C 1
ATOM 802 O O . LYS A 1 102 ? 1.105 -6.314 -11.803 1.00 96.44 102 LYS A O 1
ATOM 807 N N . VAL A 1 103 ? 0.828 -5.838 -9.627 1.00 96.50 103 VAL A N 1
ATOM 808 C CA . VAL A 1 103 ? 1.286 -4.438 -9.743 1.00 96.50 103 VAL A CA 1
ATOM 809 C C . VAL A 1 103 ? 2.802 -4.300 -9.933 1.00 96.50 103 VAL A C 1
ATOM 811 O O . VAL A 1 103 ? 3.278 -3.236 -10.313 1.00 96.50 103 VAL A O 1
ATOM 814 N N . PHE A 1 104 ? 3.569 -5.371 -9.702 1.00 96.56 104 PHE A N 1
ATOM 815 C CA . PHE A 1 104 ? 5.022 -5.402 -9.911 1.00 96.56 104 PHE A CA 1
ATOM 816 C C . PHE A 1 104 ? 5.430 -6.018 -11.253 1.00 96.56 104 PHE A C 1
ATOM 818 O O . PHE A 1 104 ? 6.629 -6.165 -11.514 1.00 96.56 104 PHE A O 1
ATOM 825 N N . MET A 1 105 ? 4.466 -6.424 -12.082 1.00 93.69 105 MET A N 1
ATOM 826 C CA . MET A 1 105 ? 4.762 -7.006 -13.384 1.00 93.69 105 MET A CA 1
ATOM 827 C C . MET A 1 105 ? 5.444 -5.974 -14.295 1.00 93.69 105 MET A C 1
ATOM 829 O O . MET A 1 105 ? 5.134 -4.782 -14.223 1.00 93.69 105 MET A O 1
ATOM 833 N N . PRO A 1 106 ? 6.398 -6.401 -15.140 1.00 91.38 106 PRO A N 1
ATOM 834 C CA . PRO A 1 106 ? 7.019 -5.509 -16.107 1.00 91.38 106 PRO A CA 1
ATOM 835 C C . PRO A 1 106 ? 5.971 -4.968 -17.084 1.00 91.38 106 PRO A C 1
ATOM 837 O O . PRO A 1 106 ? 5.071 -5.693 -17.510 1.00 91.38 106 PRO A O 1
ATOM 840 N N . ILE A 1 107 ? 6.130 -3.702 -17.458 1.00 92.31 107 ILE A N 1
ATOM 841 C CA . ILE A 1 107 ? 5.374 -3.058 -18.536 1.00 92.31 107 ILE A CA 1
ATOM 842 C C . ILE A 1 107 ? 6.216 -3.022 -19.814 1.00 92.31 107 ILE A C 1
ATOM 844 O O . ILE A 1 107 ? 7.396 -3.387 -19.806 1.00 92.31 107 ILE A O 1
ATOM 848 N N . SER A 1 108 ? 5.609 -2.631 -20.934 1.00 92.38 108 SER A N 1
ATOM 849 C CA . SER A 1 108 ? 6.340 -2.522 -22.196 1.00 92.38 108 SER A CA 1
ATOM 850 C C . SER A 1 108 ? 7.465 -1.479 -22.097 1.00 92.38 108 SER A C 1
ATOM 852 O O . SER A 1 108 ? 7.351 -0.488 -21.377 1.00 92.38 108 SER A O 1
ATOM 854 N N . ALA A 1 109 ? 8.564 -1.686 -22.830 1.00 89.31 109 ALA A N 1
ATOM 855 C CA . ALA A 1 109 ? 9.723 -0.786 -22.780 1.00 89.31 109 ALA A CA 1
ATOM 856 C C . ALA A 1 109 ? 9.393 0.649 -23.235 1.00 89.31 109 ALA A C 1
ATOM 858 O O . ALA A 1 109 ? 10.036 1.603 -22.796 1.00 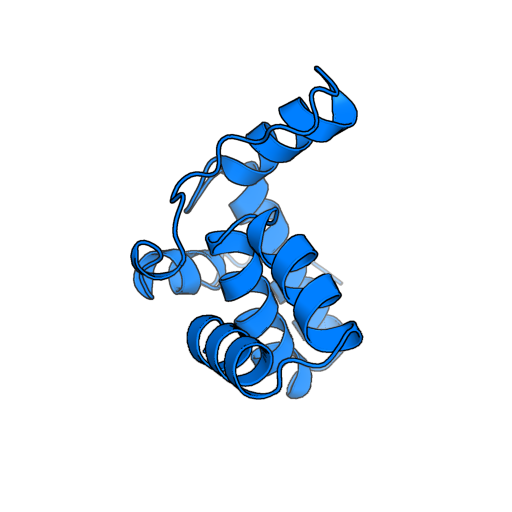89.31 109 ALA A O 1
ATOM 859 N N . ASP A 1 110 ? 8.386 0.803 -24.097 1.00 92.50 110 ASP A N 1
ATOM 860 C CA . ASP A 1 110 ? 7.917 2.106 -24.569 1.00 92.50 110 ASP A CA 1
ATOM 861 C C . ASP A 1 110 ? 7.132 2.876 -23.504 1.00 92.50 110 ASP A C 1
ATOM 863 O O . ASP A 1 110 ? 7.146 4.107 -23.505 1.00 92.50 110 ASP A O 1
ATOM 867 N N . GLU A 1 111 ? 6.492 2.158 -22.584 1.00 91.56 111 GLU A N 1
ATOM 868 C CA . GLU A 1 111 ? 5.729 2.724 -21.474 1.00 91.56 111 GLU A CA 1
ATOM 869 C C . GLU A 1 111 ? 6.545 2.891 -20.192 1.00 91.56 111 GLU A C 1
ATOM 871 O O . GLU A 1 111 ? 6.029 3.447 -19.227 1.00 91.56 111 GLU A O 1
ATOM 876 N N . GLU A 1 11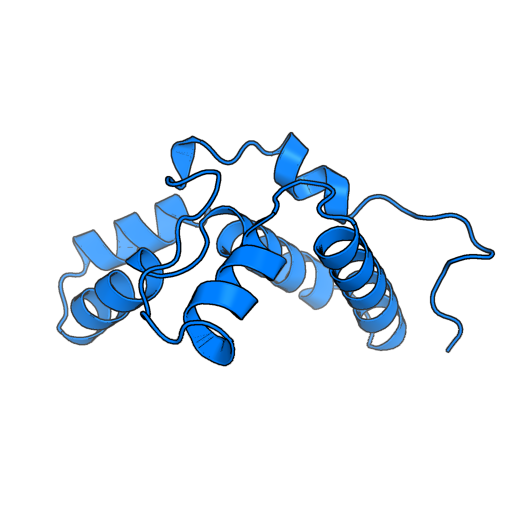2 ? 7.777 2.387 -20.150 1.00 94.50 112 GLU A N 1
ATOM 877 C CA . GLU A 1 112 ? 8.621 2.432 -18.962 1.00 94.50 112 GLU A CA 1
ATOM 878 C C . GLU A 1 112 ? 9.163 3.837 -18.677 1.00 94.50 112 GLU A C 1
ATOM 880 O O . GLU A 1 112 ? 9.422 4.628 -19.590 1.00 94.50 112 GLU A O 1
ATOM 885 N N . LEU A 1 113 ? 9.413 4.131 -17.397 1.00 94.62 113 LEU A N 1
ATOM 886 C CA . LEU A 1 113 ? 10.065 5.375 -17.006 1.00 94.62 113 LEU A CA 1
ATOM 887 C C . LEU A 1 113 ? 11.482 5.465 -17.598 1.00 94.62 113 LEU A C 1
ATOM 889 O O . LEU A 1 113 ? 12.364 4.640 -17.322 1.00 94.62 113 LEU A O 1
ATOM 893 N N . LYS A 1 114 ? 11.701 6.522 -18.387 1.00 92.06 114 LYS A N 1
ATOM 894 C CA . LYS A 1 114 ? 12.994 6.884 -18.977 1.00 92.06 114 LYS A CA 1
ATOM 895 C C . LYS A 1 114 ? 13.677 7.914 -18.073 1.00 92.06 114 LYS A C 1
ATOM 897 O O . LYS A 1 114 ? 13.151 9.009 -17.891 1.00 92.06 114 LYS A O 1
ATOM 902 N N . LEU A 1 115 ? 14.824 7.525 -17.510 1.00 85.38 115 LEU A N 1
ATOM 903 C CA . LEU A 1 115 ? 15.667 8.301 -16.589 1.00 85.38 115 LEU A CA 1
ATOM 904 C C . LEU A 1 115 ? 17.043 8.544 -17.195 1.00 85.38 115 LEU A C 1
ATOM 906 O O . LEU A 1 115 ? 17.631 7.541 -17.684 1.00 85.38 115 LEU A O 1
#

pLDDT: mean 97.0, std 2.09, range [85.38, 98.69]

Organism: NCBI:txid320908

Secondary structure (DSSP, 8-state):
-HHHHHHHHHHH--HHHHHHHHHHTTS-HHHHHHHHHHHHHHTTS-HHHHHHHHHHHHHHHHTTSS-SHHHHHHIIIIIS--S----SS-SGGG--HHHHHHTTSPPPTTTSPP-

Foldseek 3Di:
DVVVVLVVLVVVPDPVSVVVNVVVLLDALLVVVLVVVLVVVVVVDDPVVSVQQVVLLVVCCVVCVLHVQSVQVCCCCPNVVVSRGDHVVNDNVPDDPCSNVVSRDDDDPVPTDDD

Radius of gyration: 15.65 Å; chains: 1; bounding box: 35×28×49 Å

Sequence (115 aa):
TVEEIVQCLEREGSEFSSATLKLLNKMSPISMKIAKVELEKGAKMNLKECLQMEYRLAKAALEATSSPDFYEGVRALLKDKDQNPKWKPARLEEVTDDMVNKVFMPISADEELKL

InterPro domains:
  IPR029045 ClpP/crotonase-like domain superfamily [SSF52096] (16-90)
  IPR032259 Enoyl-CoA hydratase/isomerase, HIBYL-CoA-H type [PTHR43176] (1-114)
  IPR045004 Enoyl-CoA hydratase/isomerase domain [PF16113] (1-104)